Protein AF-Q7X1B1-F1 (afdb_monomer_lite)

pLDDT: mean 70.85, std 17.41, range [28.39, 89.25]

Organism: NCBI:txid180

InterPro domains:
  IPR036485 Glutamate synthase, alpha subunit, C-terminal domain superfamily [G3DSA:2.160.20.60] (28-138)
  IPR036485 Glutamate synthase, alpha subunit, C-terminal domain superfamily [SSF69336] (30-133)

Radius of gyration: 16.0 Å; chains: 1; bounding box: 46×45×40 Å

Sequence (138 aa):
MNGPMSGHLGIHFEHEGVRLWIHDQMPAPVVLGDPGPWICAGMTGGTVYLFKQPQWGFDEEAIRRRIARGSKVVILPITKEDETLVRGLLEDYHGEISASGQEEEAMWISSIISSDLRKNFIRIIPQSQQVEQTVSTE

Foldseek 3Di:
DDDDPPPPAAPPPPDPFWGWHDDPPDQEIETEGDPDAAPCVPPPWTKYKYFADVVVVRDPVSVVNRHHPPAQKDKAFADPVRLVVVLVVLVVVLVVCVVVVVVVVSVVSVVCSVDDSRVGMIMMTHNVVVVVVVVPPD

Secondary structure (DSSP, 8-state):
--------------STT--EE--TT-SS-EE-S---SSBTTT--S--EEEE-BGGGTBSHHHHHHHB-TT--EEEEE--HHHHHHHHHHHHHHHHHHHHTT-HHHHHHHHHHHHS-HHHHEEEEEEHHHHHHHHH---

Structure (mmCIF, N/CA/C/O backbone):
data_AF-Q7X1B1-F1
#
_entry.id   AF-Q7X1B1-F1
#
loop_
_atom_site.group_PDB
_atom_site.id
_atom_site.type_symbol
_atom_site.label_atom_id
_atom_site.label_alt_id
_atom_site.label_comp_id
_atom_site.label_asym_id
_atom_site.label_entity_id
_atom_site.label_seq_id
_atom_site.pdbx_PDB_ins_code
_atom_site.Cartn_x
_atom_site.Cartn_y
_atom_site.Cartn_z
_atom_site.occupancy
_atom_site.B_iso_or_equiv
_atom_site.auth_seq_id
_atom_site.auth_comp_id
_atom_site.auth_asym_id
_atom_site.auth_atom_id
_atom_site.pdbx_PDB_model_num
ATOM 1 N N . MET A 1 1 ? -4.193 32.342 19.943 1.00 37.12 1 MET A N 1
ATOM 2 C CA . MET A 1 1 ? -4.495 32.561 18.514 1.00 37.12 1 MET A CA 1
ATOM 3 C C . MET A 1 1 ? -3.490 31.751 17.713 1.00 37.12 1 MET A C 1
ATOM 5 O O . MET A 1 1 ? -2.381 32.218 17.522 1.00 37.12 1 MET A O 1
ATOM 9 N N . ASN A 1 2 ? -3.836 30.519 17.344 1.00 33.41 2 ASN A N 1
ATOM 10 C CA . ASN A 1 2 ? -3.086 29.733 16.363 1.00 33.41 2 ASN A CA 1
ATOM 11 C C . ASN A 1 2 ? -4.034 29.522 15.183 1.00 33.41 2 ASN A C 1
ATOM 13 O O . ASN A 1 2 ? -5.201 29.197 15.401 1.00 33.41 2 ASN A O 1
ATOM 17 N N . GLY A 1 3 ? -3.562 29.878 13.988 1.00 28.39 3 GLY A N 1
ATOM 18 C CA . GLY A 1 3 ? -4.355 29.984 12.764 1.00 28.39 3 GLY A CA 1
ATOM 19 C C . GLY A 1 3 ? -4.952 28.653 12.299 1.00 28.39 3 GLY A C 1
ATOM 20 O O . GLY A 1 3 ? -4.662 27.608 12.880 1.00 28.39 3 GLY A O 1
ATOM 21 N N . PRO A 1 4 ? -5.801 28.679 11.258 1.00 36.16 4 PRO A N 1
ATOM 22 C CA . PRO A 1 4 ? -6.410 27.467 10.734 1.00 36.16 4 PRO A CA 1
ATOM 23 C C . PRO A 1 4 ? -5.304 26.545 10.206 1.00 36.16 4 PRO A C 1
ATOM 25 O O . PRO A 1 4 ? -4.583 26.918 9.281 1.00 36.16 4 PRO A O 1
ATOM 28 N N . MET A 1 5 ? -5.157 25.349 10.785 1.00 33.28 5 MET A N 1
ATOM 29 C CA . MET A 1 5 ? -4.409 24.269 10.139 1.00 33.28 5 MET A CA 1
ATOM 30 C C . MET A 1 5 ? -5.239 23.785 8.952 1.00 33.28 5 MET A C 1
ATOM 32 O O . MET A 1 5 ? -5.965 22.799 9.023 1.00 33.28 5 MET A O 1
ATOM 36 N N . SER A 1 6 ? -5.168 24.540 7.860 1.00 39.12 6 SER A N 1
ATOM 37 C CA . SER A 1 6 ? -5.559 24.080 6.536 1.00 39.12 6 SER A CA 1
ATOM 38 C C . SER A 1 6 ? -4.509 23.078 6.059 1.00 39.12 6 SER A C 1
ATOM 40 O O . SER A 1 6 ? -3.623 23.418 5.286 1.00 39.12 6 SER A O 1
ATOM 42 N N . GLY A 1 7 ? -4.600 21.847 6.552 1.00 30.67 7 GLY A N 1
ATOM 43 C CA . GLY A 1 7 ? -4.050 20.665 5.902 1.00 30.67 7 GLY A CA 1
ATOM 44 C C . GLY A 1 7 ? -5.210 19.927 5.254 1.00 30.67 7 GLY A C 1
ATOM 45 O O . GLY A 1 7 ? -5.719 18.965 5.808 1.00 30.67 7 GLY A O 1
ATOM 46 N N . HIS A 1 8 ? -5.714 20.438 4.131 1.00 41.03 8 HIS A N 1
ATOM 47 C CA . HIS A 1 8 ? -6.719 19.730 3.339 1.00 41.03 8 HIS A CA 1
ATOM 48 C C . HIS A 1 8 ? -5.986 18.607 2.596 1.00 41.03 8 HIS A C 1
ATOM 50 O O . HIS A 1 8 ? -5.581 18.781 1.449 1.00 41.03 8 HIS A O 1
ATOM 56 N N . LEU A 1 9 ? -5.691 17.510 3.293 1.00 37.25 9 LEU A N 1
ATOM 57 C CA . LEU A 1 9 ? -4.814 16.468 2.783 1.00 37.25 9 LEU A CA 1
ATOM 58 C C . LEU A 1 9 ? -5.440 15.091 2.970 1.00 37.25 9 LEU A C 1
ATOM 60 O O . LEU A 1 9 ? -5.192 14.371 3.921 1.00 37.25 9 LEU A O 1
ATOM 64 N N . GLY A 1 10 ? -6.301 14.762 2.023 1.00 35.03 10 GLY A N 1
ATOM 65 C CA . GLY A 1 10 ? -6.942 13.467 1.917 1.00 35.03 10 GLY A CA 1
ATOM 66 C C . GLY A 1 10 ? -7.861 13.527 0.718 1.00 35.03 10 GLY A C 1
ATOM 67 O O . GLY A 1 10 ? -9.012 13.938 0.833 1.00 35.03 10 GLY A O 1
ATOM 68 N N . ILE A 1 11 ? -7.342 13.194 -0.463 1.00 37.41 11 ILE A N 1
ATOM 69 C CA . ILE A 1 11 ? -8.183 12.996 -1.646 1.00 37.41 11 ILE A CA 1
ATOM 70 C C . ILE A 1 11 ? -9.012 11.729 -1.408 1.00 37.41 11 ILE A C 1
ATOM 72 O O . ILE A 1 11 ? -8.615 10.628 -1.775 1.00 37.41 11 ILE A O 1
ATOM 76 N N . HIS A 1 12 ? -10.165 11.886 -0.757 1.00 39.84 12 HIS A N 1
ATOM 77 C CA . HIS A 1 12 ? -11.213 10.873 -0.711 1.00 39.84 12 HIS A CA 1
ATOM 78 C C . HIS A 1 12 ? -11.836 10.777 -2.108 1.00 39.84 12 HIS A C 1
ATOM 80 O O . HIS A 1 12 ? -12.684 11.586 -2.481 1.00 39.84 12 HIS A O 1
ATOM 86 N N . PHE A 1 13 ? -11.411 9.795 -2.902 1.00 33.28 13 PHE A N 1
ATOM 87 C CA . PHE A 1 13 ? -12.178 9.368 -4.069 1.00 33.28 13 PHE A CA 1
ATOM 88 C C . PHE A 1 13 ? -13.224 8.344 -3.619 1.00 33.28 13 PHE A C 1
ATOM 90 O O . PHE A 1 13 ? -13.037 7.141 -3.740 1.00 33.28 13 PHE A O 1
ATOM 97 N N . GLU A 1 14 ? -14.356 8.819 -3.101 1.00 35.25 14 GLU A N 1
ATOM 98 C CA . GLU A 1 14 ? -15.547 7.980 -2.944 1.00 35.25 14 GLU A CA 1
ATOM 99 C C . GLU A 1 14 ? -16.224 7.789 -4.305 1.00 35.25 14 GLU A C 1
ATOM 101 O O . GLU A 1 14 ? -17.215 8.431 -4.645 1.00 35.25 14 GLU A O 1
ATOM 106 N N . HIS A 1 15 ? -15.676 6.897 -5.121 1.00 30.78 15 HIS A N 1
ATOM 107 C CA . HIS A 1 15 ? -16.473 6.230 -6.139 1.00 30.78 15 HIS A CA 1
ATOM 108 C C . HIS A 1 15 ? -15.997 4.779 -6.229 1.00 30.78 15 HIS A C 1
ATOM 110 O O . HIS A 1 15 ? -14.836 4.518 -6.522 1.00 30.78 15 HIS A O 1
ATOM 116 N N . GLU A 1 16 ? -16.891 3.837 -5.917 1.00 35.84 16 GLU A N 1
ATOM 117 C CA . GLU A 1 16 ? -16.694 2.386 -6.110 1.00 35.84 16 GLU A CA 1
ATOM 118 C C . GLU A 1 16 ? -15.662 1.687 -5.191 1.00 35.84 16 GLU A C 1
ATOM 120 O O . GLU A 1 16 ? -15.198 0.593 -5.501 1.00 35.84 16 GLU A O 1
ATOM 125 N N . GLY A 1 17 ? -15.352 2.257 -4.016 1.00 41.88 17 GLY A N 1
ATOM 126 C CA . GLY A 1 17 ? -14.559 1.578 -2.973 1.00 41.88 17 GLY A CA 1
ATOM 127 C C . GLY A 1 17 ? -13.038 1.752 -3.076 1.00 41.88 17 GLY A C 1
ATOM 128 O O . GLY A 1 17 ? -12.291 0.986 -2.468 1.00 41.88 17 GLY A O 1
ATOM 129 N N . VAL A 1 18 ? -12.567 2.753 -3.826 1.00 43.25 18 VAL A N 1
ATOM 130 C CA . VAL A 1 18 ? -11.142 3.084 -3.993 1.00 43.25 18 VAL A CA 1
ATOM 131 C C . VAL A 1 18 ? -10.676 4.063 -2.910 1.00 43.25 18 VAL A C 1
ATOM 133 O O . VAL A 1 18 ? -10.977 5.250 -2.974 1.00 43.25 18 VAL A O 1
ATOM 136 N N . ARG A 1 19 ? -9.896 3.614 -1.918 1.00 57.50 19 ARG A N 1
ATOM 137 C CA . ARG A 1 19 ? -9.312 4.513 -0.898 1.00 57.50 19 ARG A CA 1
ATOM 138 C C . ARG A 1 19 ? -7.828 4.738 -1.175 1.00 57.50 19 ARG A C 1
ATOM 140 O O . ARG A 1 19 ? -7.014 3.837 -0.974 1.00 57.50 19 ARG A O 1
ATOM 147 N N . LEU A 1 20 ? -7.500 5.930 -1.674 1.00 53.94 20 LEU A N 1
ATOM 148 C CA . LEU A 1 20 ? -6.144 6.389 -1.985 1.00 53.94 20 LEU A CA 1
ATOM 149 C C . LEU A 1 20 ? -5.700 7.414 -0.943 1.00 53.94 20 LEU A C 1
ATOM 151 O O . LEU A 1 20 ? -6.321 8.464 -0.810 1.00 53.94 20 LEU A O 1
ATOM 155 N N . TRP A 1 21 ? -4.614 7.119 -0.234 1.00 58.66 21 TRP A N 1
ATOM 156 C CA . TRP A 1 21 ? -4.043 8.011 0.772 1.00 58.66 21 TRP A CA 1
ATOM 157 C C . TRP A 1 21 ? -2.697 8.568 0.309 1.00 58.66 21 TRP A C 1
ATOM 159 O O . TRP A 1 21 ? -1.791 7.810 -0.047 1.00 58.66 21 TRP A O 1
ATOM 169 N N . ILE A 1 22 ? -2.594 9.902 0.274 1.00 56.34 22 ILE A N 1
ATOM 170 C CA . ILE A 1 22 ? -1.397 10.651 -0.130 1.00 56.34 22 ILE A CA 1
ATOM 171 C C . ILE A 1 22 ? -1.148 11.745 0.906 1.00 56.34 22 ILE A C 1
ATOM 173 O O . ILE A 1 22 ? -1.953 12.666 1.027 1.00 56.34 22 ILE A O 1
ATOM 177 N N . HIS A 1 23 ? -0.030 11.646 1.623 1.00 53.56 23 HIS A N 1
ATOM 178 C CA . HIS A 1 23 ? 0.400 12.641 2.601 1.00 53.56 23 HIS A CA 1
ATOM 179 C C . HIS A 1 23 ? 1.636 13.405 2.086 1.00 53.56 23 HIS A C 1
ATOM 181 O O . HIS A 1 23 ? 2.456 12.856 1.360 1.00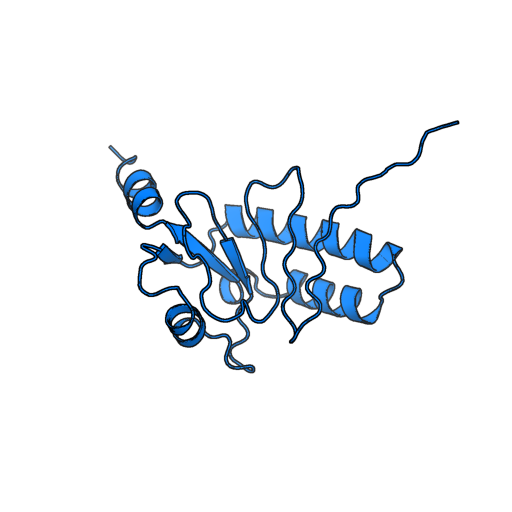 53.56 23 HIS A O 1
ATOM 187 N N . ASP A 1 24 ? 1.786 14.676 2.451 1.00 52.62 24 ASP A N 1
ATOM 188 C CA . ASP A 1 24 ? 2.770 15.623 1.896 1.00 52.62 24 ASP A CA 1
ATOM 189 C C . ASP A 1 24 ? 4.198 15.240 2.310 1.00 52.62 24 ASP A C 1
ATOM 191 O O . ASP A 1 24 ? 5.160 15.410 1.568 1.00 52.62 24 ASP A O 1
ATOM 195 N N . GLN A 1 25 ? 4.307 14.599 3.473 1.00 50.38 25 GLN A N 1
ATOM 196 C CA . GLN A 1 25 ? 5.541 14.001 3.979 1.00 50.38 25 GLN A CA 1
ATOM 197 C C . GLN A 1 25 ? 5.779 12.570 3.450 1.00 50.38 25 GLN A C 1
ATOM 199 O O . GLN A 1 25 ? 6.732 11.920 3.877 1.00 50.38 25 GLN A O 1
ATOM 204 N N . MET A 1 26 ? 4.923 12.046 2.557 1.00 55.75 26 MET A N 1
ATOM 205 C CA . MET A 1 26 ? 5.055 10.695 2.001 1.00 55.75 26 MET A CA 1
ATOM 206 C C . MET A 1 26 ? 5.608 10.707 0.570 1.00 55.75 26 MET A C 1
ATOM 208 O O . MET A 1 26 ? 5.054 11.360 -0.313 1.00 55.75 26 MET A O 1
ATOM 212 N N . PRO A 1 27 ? 6.633 9.887 0.282 1.00 55.66 27 PRO A N 1
ATOM 213 C CA . PRO A 1 27 ? 7.150 9.723 -1.074 1.00 55.66 27 PRO A CA 1
ATOM 214 C C . PRO A 1 27 ? 6.284 8.800 -1.959 1.00 55.66 27 PRO A C 1
ATOM 216 O O . PRO A 1 27 ? 6.583 8.654 -3.144 1.00 55.66 27 PRO A O 1
ATOM 219 N N . ALA A 1 28 ? 5.264 8.126 -1.402 1.00 65.81 28 ALA A N 1
ATOM 220 C CA . ALA A 1 28 ? 4.568 7.003 -2.040 1.00 65.81 28 ALA A CA 1
ATOM 221 C C . ALA A 1 28 ? 3.081 6.893 -1.627 1.00 65.81 28 ALA A C 1
ATOM 223 O O . ALA A 1 28 ? 2.803 6.881 -0.427 1.00 65.81 28 ALA A O 1
ATOM 224 N N . PRO A 1 29 ? 2.129 6.756 -2.573 1.00 71.56 29 PRO A N 1
ATOM 225 C CA . PRO A 1 29 ? 0.714 6.547 -2.258 1.00 71.56 29 PRO A CA 1
ATOM 226 C C . PRO A 1 29 ? 0.414 5.114 -1.777 1.00 71.56 29 PRO A C 1
ATOM 228 O O . PRO A 1 29 ? 0.985 4.141 -2.287 1.00 71.56 29 PRO A O 1
ATOM 231 N N . VAL A 1 30 ? -0.539 4.985 -0.845 1.00 75.44 30 VAL A N 1
ATOM 232 C CA . VAL A 1 30 ? -1.098 3.698 -0.388 1.00 75.44 30 VAL A CA 1
ATOM 233 C C . VAL A 1 30 ? -2.540 3.555 -0.876 1.00 75.44 30 VAL A C 1
ATOM 235 O O . VAL A 1 30 ? -3.360 4.456 -0.700 1.00 75.44 30 VAL A O 1
ATOM 238 N N . VAL A 1 31 ? -2.848 2.409 -1.483 1.00 78.88 31 VAL A N 1
ATOM 239 C CA . VAL A 1 31 ? -4.169 2.056 -2.011 1.00 78.88 31 VAL A CA 1
ATOM 240 C C . VAL A 1 31 ? -4.763 0.931 -1.170 1.00 78.88 31 VAL A C 1
ATOM 242 O O . VAL A 1 31 ? -4.206 -0.168 -1.123 1.00 78.88 31 VAL A O 1
ATOM 245 N N . LEU A 1 32 ? -5.893 1.192 -0.515 1.00 72.88 32 LEU A N 1
ATOM 246 C CA . LEU A 1 32 ? -6.563 0.239 0.381 1.00 72.88 32 LEU A CA 1
ATOM 247 C C . LEU A 1 32 ? -7.821 -0.405 -0.228 1.00 72.88 32 LEU A C 1
ATOM 249 O O . LEU A 1 32 ? -8.510 -1.156 0.455 1.00 72.88 32 LEU A O 1
ATOM 253 N N . GLY A 1 33 ? -8.116 -0.141 -1.503 1.00 68.25 33 GLY A N 1
ATOM 254 C CA . GLY A 1 33 ? -9.300 -0.657 -2.200 1.00 68.25 33 GLY A CA 1
ATOM 255 C C . GLY A 1 33 ? -9.061 -0.940 -3.685 1.00 68.25 33 GLY A C 1
ATOM 256 O O . GLY A 1 33 ? -7.909 -1.069 -4.110 1.00 68.25 33 GLY A O 1
ATOM 257 N N . ASP A 1 34 ? -10.138 -1.036 -4.481 1.00 61.38 34 ASP A N 1
ATOM 258 C CA . ASP A 1 34 ? -10.014 -1.217 -5.939 1.00 61.38 34 ASP A CA 1
ATOM 259 C C . ASP A 1 34 ? -9.191 -0.054 -6.500 1.00 61.38 34 ASP A C 1
ATOM 261 O O . ASP A 1 34 ? -9.448 1.083 -6.151 1.00 61.38 34 ASP A O 1
ATOM 265 N N . PRO A 1 35 ? -8.169 -0.275 -7.324 1.00 60.94 35 PRO A N 1
ATOM 266 C CA . PRO A 1 35 ? -7.364 0.834 -7.820 1.00 60.94 35 PRO A CA 1
ATOM 267 C C . PRO A 1 35 ? -7.998 1.516 -9.053 1.00 60.94 35 PRO A C 1
ATOM 269 O O . PRO A 1 35 ? -7.454 2.491 -9.564 1.00 60.94 35 PRO A O 1
ATOM 272 N N . GLY A 1 36 ? -9.147 1.041 -9.538 1.00 61.28 36 GLY A N 1
ATOM 273 C CA . GLY A 1 36 ? -9.776 1.487 -10.773 1.00 61.28 36 GLY A CA 1
ATOM 274 C C . GLY A 1 36 ? -9.123 0.898 -12.033 1.00 61.28 36 GLY A C 1
ATOM 275 O O . GLY A 1 36 ? -8.085 0.224 -11.980 1.00 61.28 36 GLY A O 1
ATOM 276 N N . PRO A 1 37 ? -9.729 1.111 -13.214 1.00 59.84 37 PRO A N 1
ATOM 277 C CA . PRO A 1 37 ? -9.115 0.764 -14.490 1.00 59.84 37 PRO A CA 1
ATOM 278 C C . PRO A 1 37 ? -7.985 1.748 -14.851 1.00 59.84 37 PRO A C 1
ATOM 280 O O . PRO A 1 37 ? -8.089 2.944 -14.598 1.00 59.84 37 PRO A O 1
ATOM 283 N N . TRP A 1 38 ? -6.938 1.255 -15.526 1.00 62.16 38 TRP A N 1
ATOM 284 C CA . TRP A 1 38 ? -5.803 2.044 -16.047 1.00 62.16 38 TRP A CA 1
ATOM 285 C C . TRP A 1 38 ? -4.867 2.632 -14.985 1.00 62.16 38 TRP A C 1
ATOM 287 O O . TRP A 1 38 ? -4.379 3.757 -15.109 1.00 62.16 38 TRP A O 1
ATOM 297 N N . ILE A 1 39 ? -4.555 1.841 -13.963 1.00 64.25 39 ILE A N 1
ATOM 298 C CA . ILE A 1 39 ? -3.663 2.272 -12.885 1.00 64.25 39 ILE A CA 1
ATOM 299 C C . ILE A 1 39 ? -2.223 2.428 -13.367 1.00 64.25 39 ILE A C 1
ATOM 301 O O . ILE A 1 39 ? -1.777 1.756 -14.305 1.00 64.25 39 ILE A O 1
ATOM 305 N N . CYS A 1 40 ? -1.491 3.321 -12.698 1.00 59.91 40 CYS A N 1
ATOM 306 C CA . CYS A 1 40 ? -0.083 3.609 -12.973 1.00 59.91 40 CYS A CA 1
ATOM 307 C C . CYS A 1 40 ? 0.188 4.097 -14.411 1.00 59.91 40 CYS A C 1
ATOM 309 O O . CYS A 1 40 ? 1.305 3.945 -14.914 1.00 59.91 40 CYS A O 1
ATOM 311 N N . ALA A 1 41 ? -0.806 4.671 -15.098 1.00 59.50 41 ALA A N 1
ATOM 312 C CA . ALA A 1 41 ? -0.608 5.322 -16.390 1.00 59.50 41 ALA A CA 1
ATOM 313 C C . ALA A 1 41 ? 0.348 6.519 -16.235 1.00 59.50 41 ALA A C 1
ATOM 315 O O . ALA A 1 41 ? 0.093 7.424 -15.448 1.00 59.50 41 ALA A O 1
ATOM 316 N N . GLY A 1 42 ? 1.470 6.513 -16.962 1.00 58.97 42 GLY A N 1
ATOM 317 C CA . GLY A 1 42 ? 2.467 7.591 -16.887 1.00 58.97 42 GLY A CA 1
ATOM 318 C C . GLY A 1 42 ? 3.381 7.556 -15.655 1.00 58.97 42 GLY A C 1
ATOM 319 O O . GLY A 1 42 ? 4.103 8.518 -15.419 1.00 58.97 42 GLY A O 1
ATOM 320 N N . MET A 1 43 ? 3.391 6.463 -14.883 1.00 67.56 43 MET A N 1
ATOM 321 C CA . MET A 1 43 ? 4.314 6.301 -13.756 1.00 67.56 43 MET A CA 1
ATOM 322 C C . MET A 1 43 ? 5.769 6.218 -14.250 1.00 67.56 43 MET A C 1
ATOM 324 O O . MET A 1 43 ? 6.152 5.251 -14.909 1.00 67.56 43 MET A O 1
ATOM 328 N N . THR A 1 44 ? 6.585 7.222 -13.923 1.00 62.25 44 THR A N 1
ATOM 329 C CA . THR A 1 44 ? 8.017 7.288 -14.278 1.00 62.25 44 THR A CA 1
ATOM 330 C C . THR A 1 44 ? 8.956 7.153 -13.077 1.00 62.25 44 THR A C 1
ATOM 332 O O . THR A 1 44 ? 10.154 6.978 -13.276 1.00 62.25 44 THR A O 1
ATOM 335 N N . GLY A 1 45 ? 8.433 7.200 -11.848 1.00 68.56 45 GLY A N 1
ATOM 336 C CA . GLY A 1 45 ? 9.198 7.087 -10.603 1.00 68.56 45 GLY A CA 1
ATOM 337 C C . GLY A 1 45 ? 8.296 6.812 -9.398 1.00 68.56 45 GLY A C 1
ATOM 338 O O . GLY A 1 45 ? 7.084 7.024 -9.473 1.00 68.56 45 GLY A O 1
ATOM 339 N N . GLY A 1 46 ? 8.893 6.344 -8.300 1.00 78.25 46 GLY A N 1
ATOM 340 C CA . GLY A 1 46 ? 8.219 6.139 -7.017 1.00 78.25 46 GLY A CA 1
ATOM 341 C C . GLY A 1 46 ? 7.732 4.709 -6.785 1.00 78.25 46 GLY A C 1
ATOM 342 O O . GLY A 1 46 ? 7.990 3.794 -7.570 1.00 78.25 46 GLY A O 1
ATOM 343 N N . THR A 1 47 ? 7.019 4.524 -5.678 1.00 82.44 47 THR A N 1
ATOM 344 C CA . THR A 1 47 ? 6.462 3.235 -5.258 1.00 82.44 47 THR A CA 1
ATOM 345 C C . THR A 1 47 ? 4.994 3.423 -4.917 1.00 82.44 47 THR A C 1
ATOM 347 O O . THR A 1 47 ? 4.647 4.386 -4.249 1.00 82.44 47 THR A O 1
ATOM 350 N N . VAL A 1 48 ? 4.133 2.513 -5.363 1.00 83.75 48 VAL A N 1
ATOM 351 C CA . VAL A 1 48 ? 2.723 2.466 -4.953 1.00 83.75 48 VAL A CA 1
ATOM 352 C C . VAL A 1 48 ? 2.513 1.214 -4.123 1.00 83.75 48 VAL A C 1
ATOM 354 O O . VAL A 1 48 ? 2.829 0.123 -4.596 1.00 83.75 48 VAL A O 1
ATOM 357 N N . TYR A 1 49 ? 1.967 1.345 -2.919 1.00 86.38 49 TYR A N 1
ATOM 358 C CA . TYR A 1 49 ? 1.589 0.191 -2.103 1.00 86.38 49 TYR A CA 1
ATOM 359 C C . TYR A 1 49 ? 0.114 -0.107 -2.288 1.00 86.38 49 TYR A C 1
ATOM 361 O O . TYR A 1 49 ? -0.706 0.801 -2.222 1.00 86.38 49 TYR A O 1
ATOM 369 N N . LEU A 1 50 ? -0.234 -1.369 -2.507 1.00 85.69 50 LEU A N 1
ATOM 370 C CA . LEU A 1 50 ? -1.613 -1.769 -2.744 1.00 85.69 50 LEU A CA 1
ATOM 371 C C . LEU A 1 50 ? -1.994 -2.960 -1.872 1.00 85.69 50 LEU A C 1
ATOM 373 O O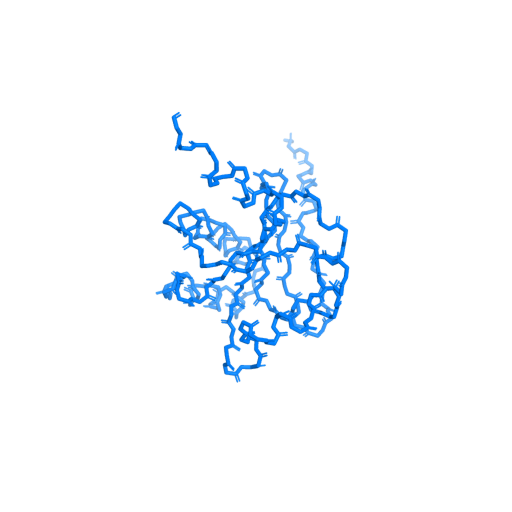 . LEU A 1 50 ? -1.272 -3.958 -1.820 1.00 85.69 50 LEU A O 1
ATOM 377 N N . PHE A 1 51 ? -3.137 -2.841 -1.200 1.00 86.25 51 PHE A N 1
ATOM 378 C CA . PHE A 1 51 ? -3.731 -3.889 -0.383 1.00 86.25 51 PHE A CA 1
ATOM 379 C C . PHE A 1 51 ? -4.483 -4.895 -1.262 1.00 86.25 51 PHE A C 1
ATOM 381 O O . PHE A 1 51 ? -5.470 -4.573 -1.919 1.00 86.25 51 PHE A O 1
ATOM 388 N N . LYS A 1 52 ? -4.005 -6.137 -1.286 1.00 84.12 52 LYS A N 1
ATOM 389 C CA . LYS A 1 52 ? -4.647 -7.264 -1.955 1.00 84.12 52 LYS A CA 1
ATOM 390 C C . LYS A 1 52 ? -5.833 -7.742 -1.139 1.00 84.12 52 LYS A C 1
ATOM 392 O O . LYS A 1 52 ? -5.725 -8.009 0.057 1.00 84.12 52 LYS A O 1
ATOM 397 N N . GLN A 1 53 ? -6.935 -7.976 -1.833 1.00 76.00 53 GLN A N 1
ATOM 398 C CA . GLN A 1 53 ? -8.101 -8.633 -1.266 1.00 76.00 53 GLN A CA 1
ATOM 399 C C . GLN A 1 53 ? -8.572 -9.716 -2.244 1.00 76.00 53 GLN A C 1
ATOM 401 O O . GLN A 1 53 ? -9.495 -9.491 -3.033 1.00 76.00 53 GLN A O 1
ATOM 406 N N . PRO A 1 54 ? -7.939 -10.904 -2.229 1.00 71.69 54 PRO A N 1
ATOM 407 C CA . PRO A 1 54 ? -8.243 -11.966 -3.187 1.00 71.69 54 PRO A CA 1
ATOM 408 C C . PRO A 1 54 ? -9.711 -12.403 -3.114 1.00 71.69 54 PRO A C 1
ATOM 410 O O . PRO A 1 54 ? -10.320 -12.684 -4.143 1.00 71.69 54 PRO A O 1
ATOM 413 N N . GLN A 1 55 ? -10.315 -12.356 -1.921 1.00 70.56 55 GLN A N 1
ATOM 414 C CA . GLN A 1 55 ? -11.740 -1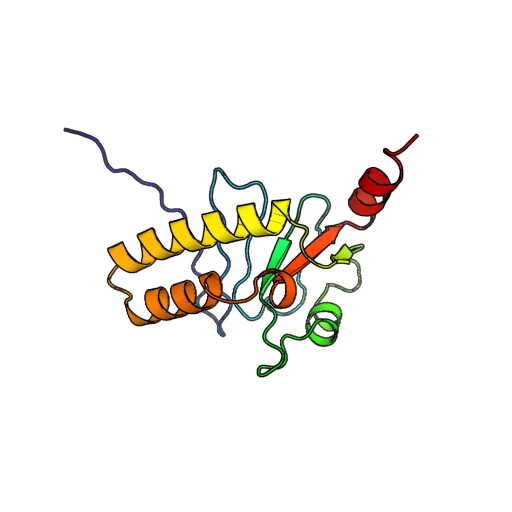2.637 -1.705 1.00 70.56 55 GLN A CA 1
ATOM 415 C C . GLN A 1 55 ? -12.699 -11.700 -2.462 1.00 70.56 55 GLN A C 1
ATOM 417 O O . GLN A 1 55 ? -13.841 -12.074 -2.703 1.00 70.56 55 GLN A O 1
ATOM 422 N N . TRP A 1 56 ? -12.232 -10.516 -2.865 1.00 66.94 56 TRP A N 1
ATOM 423 C CA . TRP A 1 56 ? -12.998 -9.521 -3.621 1.00 66.94 56 TRP A CA 1
ATOM 424 C C . TRP A 1 56 ? -12.518 -9.389 -5.076 1.00 66.94 56 TRP A C 1
ATOM 426 O O . TRP A 1 56 ? -12.940 -8.491 -5.797 1.00 66.94 56 TRP A O 1
ATOM 436 N N . GLY A 1 57 ? -11.631 -10.279 -5.539 1.00 68.50 57 GLY A N 1
ATOM 437 C CA . GLY A 1 57 ? -11.075 -10.213 -6.893 1.00 68.50 57 GLY A CA 1
ATOM 438 C C . GLY A 1 57 ? -9.983 -9.152 -7.075 1.00 68.50 57 GLY A C 1
ATOM 439 O O . GLY A 1 57 ? -9.654 -8.811 -8.213 1.00 68.50 57 GLY A O 1
ATOM 440 N N . PHE A 1 58 ? -9.389 -8.658 -5.982 1.00 71.94 58 PHE A N 1
ATOM 441 C CA . PHE A 1 58 ? -8.187 -7.811 -5.981 1.00 71.94 58 PHE A CA 1
ATOM 442 C C . PHE A 1 58 ? -6.940 -8.654 -5.708 1.00 71.94 58 PHE A C 1
ATOM 444 O O . PHE A 1 58 ? -6.180 -8.405 -4.772 1.00 71.94 58 PHE A O 1
ATOM 451 N N . ASP A 1 59 ? -6.770 -9.701 -6.514 1.00 78.31 59 ASP A N 1
ATOM 452 C CA . ASP A 1 59 ? -5.550 -10.503 -6.540 1.00 78.31 59 ASP A CA 1
ATOM 453 C C . ASP A 1 59 ? -4.538 -9.920 -7.543 1.00 78.31 59 ASP A C 1
ATOM 455 O O . ASP A 1 59 ? -4.890 -9.108 -8.405 1.00 78.31 59 ASP A O 1
ATOM 459 N N . GLU A 1 60 ? -3.278 -10.337 -7.447 1.00 76.75 60 GLU A N 1
ATOM 460 C CA . GLU A 1 60 ? -2.172 -9.846 -8.269 1.00 76.75 60 GLU A CA 1
ATOM 461 C C . GLU A 1 60 ? -2.485 -9.924 -9.768 1.00 76.75 60 GLU A C 1
ATOM 463 O O . GLU A 1 60 ? -2.243 -8.967 -10.505 1.00 76.75 60 GLU A O 1
ATOM 468 N N . GLU A 1 61 ? -3.110 -11.009 -10.230 1.00 78.69 61 GLU A N 1
ATOM 469 C CA . GLU A 1 61 ? -3.498 -11.151 -11.637 1.00 78.69 61 GLU A CA 1
ATOM 470 C C . GLU A 1 61 ? -4.561 -10.138 -12.079 1.00 78.69 61 GLU A C 1
ATOM 472 O O . GLU A 1 61 ? -4.587 -9.703 -13.235 1.00 78.69 61 GLU A O 1
ATOM 477 N N . ALA A 1 62 ? -5.469 -9.777 -11.176 1.00 79.19 62 ALA A N 1
ATOM 478 C CA . ALA A 1 62 ? -6.539 -8.831 -11.447 1.00 79.19 62 ALA A CA 1
ATOM 479 C C . ALA A 1 62 ? -6.022 -7.387 -11.414 1.00 79.19 62 ALA A C 1
ATOM 481 O O . ALA A 1 62 ? -6.461 -6.558 -12.212 1.00 79.19 62 ALA A O 1
ATOM 482 N N . ILE A 1 63 ? -5.057 -7.099 -10.540 1.00 79.81 63 ILE A N 1
ATOM 483 C CA . ILE A 1 63 ? -4.320 -5.831 -10.504 1.00 79.81 63 ILE A CA 1
ATOM 484 C C . ILE A 1 63 ? -3.485 -5.694 -11.779 1.00 79.81 63 ILE A C 1
ATOM 486 O O . ILE A 1 63 ? -3.569 -4.681 -12.470 1.00 79.81 63 ILE A O 1
ATOM 490 N N . ARG A 1 64 ? -2.772 -6.753 -12.180 1.00 80.19 64 ARG A N 1
ATOM 491 C CA . ARG A 1 64 ? -1.967 -6.782 -13.407 1.00 80.19 64 ARG A CA 1
ATOM 492 C C . ARG A 1 64 ? -2.790 -6.510 -14.665 1.00 80.19 64 ARG A C 1
ATOM 494 O O . ARG A 1 64 ? -2.312 -5.831 -15.568 1.00 80.19 64 ARG A O 1
ATOM 501 N N . ARG A 1 65 ? -4.032 -6.998 -14.720 1.00 78.88 65 ARG A N 1
ATOM 502 C CA . ARG A 1 65 ? -4.976 -6.714 -15.815 1.00 78.88 65 ARG A CA 1
ATOM 503 C C . ARG A 1 65 ? -5.454 -5.258 -15.858 1.00 78.88 65 ARG A C 1
ATOM 505 O O . ARG A 1 65 ? -5.849 -4.802 -16.927 1.00 78.88 65 ARG A O 1
ATOM 512 N N . ARG A 1 66 ? -5.423 -4.546 -14.727 1.00 76.88 66 ARG A N 1
ATOM 513 C CA . ARG A 1 66 ? -5.823 -3.133 -14.606 1.00 76.88 66 ARG A CA 1
ATOM 514 C C . ARG A 1 66 ? -4.679 -2.151 -14.869 1.00 76.88 66 ARG A C 1
ATOM 516 O O . ARG A 1 66 ? -4.950 -0.972 -15.087 1.00 76.88 66 ARG A O 1
ATOM 523 N N . ILE A 1 67 ? -3.427 -2.613 -14.875 1.00 78.25 67 ILE A N 1
ATOM 524 C CA . ILE A 1 67 ? -2.264 -1.793 -15.240 1.00 78.25 67 ILE A CA 1
ATOM 525 C C . ILE A 1 67 ? -2.412 -1.322 -16.686 1.00 78.25 67 ILE A C 1
ATOM 527 O O . ILE A 1 67 ? -2.747 -2.101 -17.583 1.00 78.25 67 ILE A O 1
ATOM 531 N N . ALA A 1 68 ? -2.148 -0.038 -16.927 1.00 76.38 68 ALA A N 1
ATOM 532 C CA . ALA A 1 68 ? -2.234 0.496 -18.276 1.00 76.38 68 ALA A CA 1
ATOM 533 C C . ALA A 1 68 ? -1.276 -0.234 -19.234 1.00 76.38 68 ALA A C 1
ATOM 535 O O . ALA A 1 68 ? -0.105 -0.437 -18.924 1.00 76.38 68 ALA A O 1
ATOM 536 N N . ARG A 1 69 ? -1.760 -0.604 -20.432 1.00 70.12 69 ARG A N 1
ATOM 537 C CA . ARG A 1 69 ? -1.011 -1.414 -21.424 1.00 70.12 69 ARG A CA 1
ATOM 538 C C . ARG A 1 69 ? 0.364 -0.844 -21.813 1.00 70.12 69 ARG A C 1
ATOM 540 O O . ARG A 1 69 ? 1.194 -1.590 -22.318 1.00 70.12 69 ARG A O 1
ATOM 547 N N . GLY A 1 70 ? 0.592 0.456 -21.615 1.00 69.69 70 GLY A N 1
ATOM 548 C CA . GLY A 1 70 ? 1.868 1.129 -21.882 1.00 69.69 70 GLY A CA 1
ATOM 549 C C . GLY A 1 70 ? 2.774 1.311 -20.660 1.00 69.69 70 GLY A C 1
ATOM 550 O O . GLY A 1 70 ? 3.903 1.776 -20.812 1.00 69.69 70 GLY A O 1
ATOM 551 N N . SER A 1 71 ? 2.310 0.971 -19.457 1.00 76.06 71 SER A N 1
ATOM 552 C CA . SER A 1 71 ? 3.065 1.186 -18.226 1.00 76.06 71 SER A CA 1
ATOM 553 C C . SE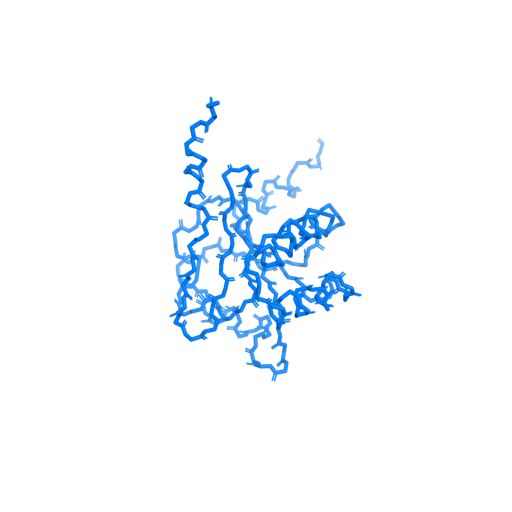R A 1 71 ? 4.103 0.089 -18.027 1.00 76.06 71 SER A C 1
ATOM 555 O O . SER A 1 71 ? 3.777 -1.082 -17.837 1.00 76.06 71 SER A O 1
ATOM 557 N N . LYS A 1 72 ? 5.380 0.482 -18.038 1.00 81.38 72 LYS A N 1
ATOM 558 C CA . LYS A 1 72 ? 6.507 -0.385 -17.681 1.00 81.38 72 LYS A CA 1
ATOM 559 C C . LYS A 1 72 ? 6.654 -0.414 -16.167 1.00 81.38 72 LYS A C 1
ATOM 561 O O . LYS A 1 72 ? 7.524 0.251 -15.614 1.00 81.38 72 LYS A O 1
ATOM 566 N N . VAL A 1 73 ? 5.775 -1.148 -15.503 1.00 84.50 73 VAL A N 1
ATOM 567 C CA . VAL A 1 73 ? 5.791 -1.325 -14.049 1.00 84.50 73 VAL A CA 1
ATOM 568 C C . VAL A 1 73 ? 5.895 -2.800 -13.698 1.00 84.50 73 VAL A C 1
ATOM 570 O O . VAL A 1 73 ? 5.554 -3.673 -14.498 1.00 84.50 73 VAL A O 1
ATOM 573 N N . VAL A 1 74 ? 6.367 -3.073 -12.492 1.00 86.94 74 VAL A N 1
ATOM 574 C CA . VAL A 1 74 ? 6.488 -4.417 -11.936 1.00 86.94 74 VAL A CA 1
ATOM 575 C C . VAL A 1 74 ? 5.778 -4.484 -10.594 1.00 86.94 74 VAL A C 1
ATOM 577 O O . VAL A 1 74 ? 5.806 -3.531 -9.816 1.00 86.94 74 VAL A O 1
ATOM 580 N N . ILE A 1 75 ? 5.119 -5.612 -10.348 1.00 87.38 75 ILE A N 1
ATOM 581 C CA . ILE A 1 75 ? 4.487 -5.914 -9.067 1.00 87.38 75 ILE A CA 1
ATOM 582 C C . ILE A 1 75 ? 5.464 -6.773 -8.274 1.00 87.38 75 ILE A C 1
ATOM 584 O O . ILE A 1 75 ? 5.960 -7.776 -8.783 1.00 87.38 75 ILE A O 1
ATOM 588 N N . LEU A 1 76 ? 5.760 -6.362 -7.047 1.00 88.50 76 LEU A N 1
ATOM 589 C CA . LEU A 1 76 ? 6.676 -7.047 -6.146 1.00 88.50 76 LEU A CA 1
ATOM 590 C C . LEU A 1 76 ? 6.043 -7.156 -4.752 1.00 88.50 76 LEU A C 1
ATOM 592 O O . LEU A 1 76 ? 5.225 -6.313 -4.379 1.00 88.50 76 LEU A O 1
ATOM 596 N N . PRO A 1 77 ? 6.429 -8.151 -3.938 1.00 88.75 77 PRO A N 1
ATOM 597 C CA . PRO A 1 77 ? 6.088 -8.141 -2.522 1.00 88.75 77 PRO A CA 1
ATOM 598 C C . PRO A 1 77 ? 6.739 -6.939 -1.824 1.00 88.75 77 PRO A C 1
ATOM 600 O O . PRO A 1 77 ? 7.814 -6.471 -2.226 1.00 88.75 77 PRO A O 1
ATOM 603 N N . ILE A 1 78 ? 6.096 -6.455 -0.760 1.00 89.12 78 ILE A N 1
ATOM 604 C CA . ILE A 1 78 ? 6.684 -5.421 0.093 1.00 89.12 78 ILE A CA 1
ATOM 605 C C . ILE A 1 78 ? 7.886 -5.977 0.875 1.00 89.12 78 ILE A C 1
ATOM 607 O O . ILE A 1 78 ? 7.920 -7.144 1.280 1.00 89.12 78 ILE A O 1
ATOM 611 N N . THR A 1 79 ? 8.903 -5.144 1.073 1.00 88.31 79 THR A N 1
ATOM 612 C CA . THR A 1 79 ? 10.080 -5.456 1.891 1.00 88.31 79 THR A CA 1
ATOM 613 C C . THR A 1 79 ? 9.791 -5.252 3.386 1.00 88.31 79 THR A C 1
ATOM 615 O O . THR A 1 79 ? 8.672 -4.957 3.797 1.00 88.31 79 THR A O 1
ATOM 618 N N . LYS A 1 80 ? 10.794 -5.469 4.251 1.00 86.94 80 LYS A N 1
ATOM 619 C CA . LYS A 1 80 ? 10.633 -5.281 5.709 1.00 86.94 80 LYS A CA 1
ATOM 620 C C . LYS A 1 80 ? 10.553 -3.792 6.056 1.00 86.94 80 LYS A C 1
ATOM 622 O O . LYS A 1 80 ? 9.842 -3.406 6.980 1.00 86.94 80 LYS A O 1
ATOM 627 N N . GLU A 1 81 ? 11.292 -2.988 5.304 1.00 86.38 81 GLU A N 1
ATOM 628 C CA . GLU A 1 81 ? 11.299 -1.534 5.416 1.00 86.38 81 GLU A CA 1
ATOM 629 C C . GLU A 1 81 ? 9.949 -0.979 4.966 1.00 86.38 81 GLU A C 1
ATOM 631 O O . GLU A 1 81 ? 9.314 -0.248 5.720 1.00 86.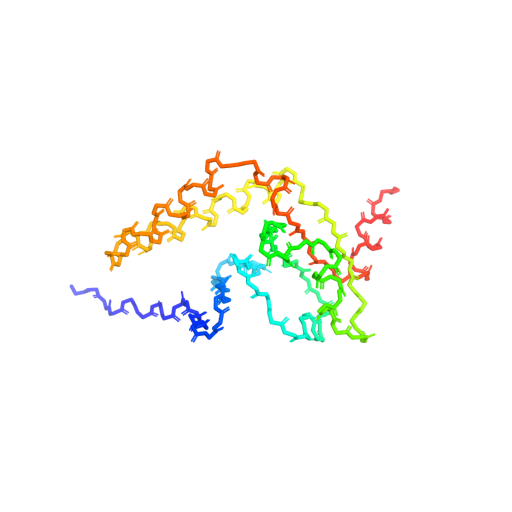38 81 GLU A O 1
ATOM 636 N N . ASP A 1 82 ? 9.451 -1.445 3.816 1.00 86.81 82 ASP A N 1
ATOM 637 C CA . ASP A 1 82 ? 8.120 -1.092 3.314 1.00 86.81 82 ASP A CA 1
ATOM 638 C C . ASP A 1 82 ? 7.013 -1.472 4.306 1.00 86.81 82 ASP A C 1
ATOM 640 O O . ASP A 1 82 ? 6.075 -0.710 4.494 1.00 86.81 82 ASP A O 1
ATOM 644 N N . GLU A 1 83 ? 7.116 -2.629 4.970 1.00 88.88 83 GLU A N 1
ATOM 645 C CA . GLU A 1 83 ? 6.146 -3.041 5.991 1.00 88.88 83 GLU A CA 1
ATOM 646 C C . GLU A 1 83 ? 6.108 -2.065 7.168 1.00 88.88 83 GLU A C 1
ATOM 648 O O . GLU A 1 83 ? 5.031 -1.657 7.596 1.00 88.88 83 GLU A O 1
ATOM 653 N N . THR A 1 84 ? 7.280 -1.683 7.681 1.00 87.44 84 THR A N 1
ATOM 654 C CA . THR A 1 84 ? 7.390 -0.713 8.781 1.00 87.44 84 THR A CA 1
ATOM 655 C C . THR A 1 84 ? 6.815 0.634 8.364 1.00 87.44 84 THR A C 1
ATOM 657 O O . THR A 1 84 ? 6.074 1.250 9.125 1.00 87.4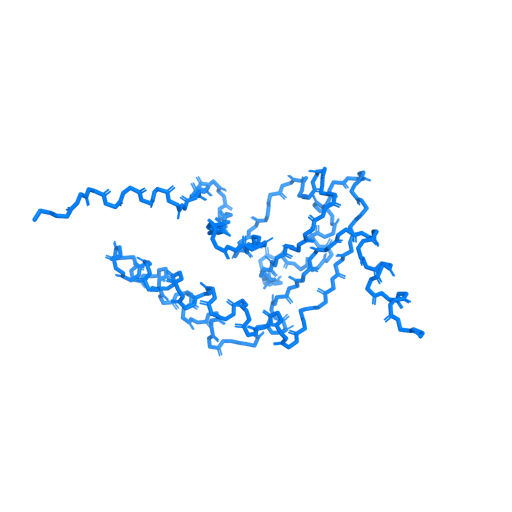4 84 THR A O 1
ATOM 660 N N . LEU A 1 85 ? 7.122 1.055 7.135 1.00 85.25 85 LEU A N 1
ATOM 661 C CA . LEU A 1 85 ? 6.619 2.288 6.556 1.00 85.25 85 LEU A CA 1
ATOM 662 C C . LEU A 1 85 ? 5.094 2.240 6.453 1.00 85.25 85 LEU A C 1
ATOM 664 O O . LEU A 1 85 ? 4.439 3.018 7.133 1.00 85.25 85 LEU A O 1
ATOM 668 N N . VAL A 1 86 ? 4.530 1.285 5.702 1.00 85.94 86 VAL A N 1
ATOM 669 C CA . VAL A 1 86 ? 3.079 1.116 5.497 1.00 85.94 86 VAL A CA 1
ATOM 670 C C . VAL A 1 86 ? 2.334 1.004 6.824 1.00 85.94 86 VAL A C 1
ATOM 672 O O . VAL A 1 86 ? 1.275 1.606 6.967 1.00 85.94 86 VAL A O 1
ATOM 675 N N . ARG A 1 87 ? 2.884 0.283 7.807 1.00 88.75 87 ARG A N 1
ATOM 676 C CA . ARG A 1 87 ? 2.303 0.188 9.151 1.00 88.75 87 ARG A CA 1
ATOM 677 C C . ARG A 1 87 ? 2.165 1.560 9.802 1.00 88.75 87 ARG A C 1
ATOM 679 O O . ARG A 1 87 ? 1.064 1.899 10.216 1.00 88.75 87 ARG A O 1
ATOM 686 N N . GLY A 1 88 ? 3.240 2.348 9.823 1.00 86.44 88 GLY A N 1
ATOM 687 C CA . GLY A 1 88 ? 3.201 3.707 10.361 1.00 86.44 88 GLY A CA 1
ATOM 688 C C . GLY A 1 88 ? 2.187 4.595 9.635 1.00 86.44 88 GLY A C 1
ATOM 689 O O . GLY A 1 88 ? 1.480 5.359 10.281 1.00 86.44 88 GLY A O 1
ATOM 690 N N . LEU A 1 89 ? 2.046 4.443 8.310 1.00 82.12 89 LEU A N 1
ATOM 691 C CA . LEU A 1 89 ? 1.043 5.189 7.533 1.00 82.12 89 LEU A CA 1
ATOM 692 C C . LEU A 1 89 ? -0.388 4.807 7.918 1.00 82.12 89 LEU A C 1
ATOM 694 O O . LEU A 1 89 ? -1.250 5.670 8.037 1.00 82.12 89 LEU A O 1
ATOM 698 N N . LEU A 1 90 ? -0.648 3.512 8.100 1.00 85.44 90 LEU A N 1
ATOM 699 C CA . LEU A 1 90 ? -1.959 3.030 8.520 1.00 85.44 90 LEU A CA 1
ATOM 700 C C . LEU A 1 90 ? -2.294 3.493 9.942 1.00 85.44 90 LEU A C 1
ATOM 702 O O . LEU A 1 90 ? -3.450 3.800 10.209 1.00 85.44 90 LEU A O 1
ATOM 706 N N . GLU A 1 91 ? -1.312 3.541 10.845 1.00 87.25 91 GLU A N 1
ATOM 707 C CA . GLU A 1 91 ? -1.496 4.036 12.216 1.00 87.25 91 GLU A CA 1
ATOM 708 C C . GLU A 1 91 ? -1.822 5.535 12.251 1.00 87.25 91 GLU A C 1
ATOM 710 O O . GLU A 1 91 ? -2.728 5.942 12.981 1.00 87.25 91 GLU A O 1
ATOM 715 N N . ASP A 1 92 ? -1.137 6.337 11.433 1.00 83.25 92 ASP A N 1
ATOM 716 C CA . ASP A 1 92 ? -1.411 7.771 11.275 1.00 83.25 92 ASP A CA 1
ATOM 717 C C . ASP A 1 92 ? -2.821 7.999 10.706 1.00 83.25 92 ASP A C 1
ATOM 719 O O . ASP A 1 92 ? -3.652 8.666 11.329 1.00 83.25 92 ASP A O 1
ATOM 723 N N . TYR A 1 93 ? -3.151 7.295 9.615 1.00 80.12 93 TYR A N 1
ATOM 724 C CA . TYR A 1 93 ? -4.479 7.340 9.006 1.00 80.12 93 TYR A CA 1
ATOM 725 C C . TYR A 1 93 ? -5.580 6.902 9.985 1.00 80.12 93 TYR A C 1
ATOM 727 O O . TYR A 1 93 ? -6.620 7.548 10.104 1.00 80.12 93 TYR A O 1
ATOM 735 N N . HIS A 1 94 ? -5.350 5.827 10.741 1.00 84.38 94 HIS A N 1
ATOM 736 C CA . HIS A 1 94 ? -6.262 5.377 11.791 1.00 84.38 94 HIS A CA 1
ATOM 737 C C . HIS A 1 94 ? -6.515 6.474 12.835 1.00 84.38 94 HIS A C 1
ATOM 739 O O . HIS A 1 94 ? -7.654 6.652 13.271 1.00 84.38 94 HIS A O 1
ATOM 745 N N . GLY A 1 95 ? -5.476 7.216 13.231 1.00 83.00 95 GLY A N 1
ATOM 746 C CA . GLY A 1 95 ? -5.592 8.356 14.139 1.00 83.00 95 GLY A CA 1
ATOM 747 C C . GLY A 1 95 ? -6.512 9.448 13.594 1.00 83.00 95 GLY A C 1
ATOM 748 O O . GLY A 1 95 ? -7.401 9.915 14.309 1.00 83.00 95 GLY A O 1
ATOM 749 N N . GLU A 1 96 ? -6.358 9.804 12.320 1.00 82.12 96 GLU A N 1
ATOM 750 C CA . GLU A 1 96 ? -7.196 10.807 11.654 1.00 82.12 96 GLU A CA 1
ATOM 751 C C . GLU A 1 96 ? -8.653 10.356 11.502 1.00 82.12 96 GLU A C 1
ATOM 753 O O . GLU A 1 96 ? -9.579 11.106 11.823 1.00 82.12 96 GLU A O 1
ATOM 758 N N . ILE A 1 97 ? -8.880 9.110 11.075 1.00 79.25 97 ILE A N 1
ATOM 759 C CA . ILE A 1 97 ? -10.227 8.537 10.955 1.00 79.25 97 ILE A CA 1
ATOM 760 C C . ILE A 1 97 ? -10.918 8.504 12.316 1.00 79.25 97 ILE A C 1
ATOM 762 O O . ILE A 1 97 ? -12.078 8.908 12.431 1.00 79.25 97 ILE A O 1
ATOM 766 N N . SER A 1 98 ? -10.207 8.046 13.346 1.00 80.81 98 SER A N 1
ATOM 767 C CA . SER A 1 98 ? -10.726 7.972 14.710 1.00 80.81 98 SER A CA 1
ATOM 768 C C . SER A 1 98 ? -11.103 9.363 15.228 1.00 80.81 98 SER A C 1
ATOM 770 O O . SER A 1 98 ? -12.192 9.551 15.769 1.00 80.81 98 SER A O 1
ATOM 772 N N . ALA A 1 99 ? -10.276 10.379 14.951 1.00 80.12 99 ALA A N 1
ATOM 773 C CA . ALA A 1 99 ? -10.585 11.773 15.267 1.00 80.12 99 ALA A CA 1
ATOM 774 C C . ALA A 1 99 ? -11.795 12.323 14.486 1.00 80.12 99 ALA A C 1
ATOM 776 O O . ALA A 1 99 ? -12.512 13.185 14.993 1.00 80.12 99 ALA A O 1
ATOM 777 N N . SER A 1 100 ? -12.048 11.818 13.275 1.00 76.88 100 SER A N 1
ATOM 778 C CA . SER A 1 100 ? -13.212 12.185 12.456 1.00 76.88 100 SER A CA 1
ATOM 779 C C . SER A 1 100 ? -14.523 11.490 12.865 1.00 76.88 100 SER A C 1
ATOM 781 O O . SER A 1 100 ? -15.573 11.807 12.309 1.00 76.88 100 SER A O 1
ATOM 783 N N . GLY A 1 101 ? -14.486 10.564 13.835 1.00 76.69 101 GLY A N 1
ATOM 784 C CA . GLY A 1 101 ? -15.664 9.836 14.325 1.00 76.69 101 GLY A CA 1
ATOM 785 C C . GLY A 1 101 ? -16.139 8.697 13.415 1.00 76.69 101 GLY A C 1
ATOM 786 O O . GLY A 1 101 ? -17.250 8.200 13.574 1.00 76.69 101 GLY A O 1
ATOM 787 N N . GLN A 1 102 ? -15.318 8.270 12.455 1.00 75.75 102 GLN A N 1
ATOM 788 C CA . GLN A 1 102 ? -15.629 7.172 11.537 1.00 75.75 102 GLN A CA 1
ATOM 789 C C . GLN A 1 102 ? -15.182 5.824 12.135 1.00 75.75 102 GLN A C 1
ATOM 791 O O . GLN A 1 102 ? -14.218 5.207 11.686 1.00 75.75 102 GLN A O 1
ATOM 796 N N . GLU A 1 103 ? -15.868 5.367 13.185 1.00 80.88 103 GLU A N 1
ATOM 797 C CA . GLU A 1 103 ? -15.472 4.178 13.963 1.00 80.88 103 GLU A CA 1
ATOM 798 C C . GLU A 1 103 ? -15.402 2.882 13.142 1.00 80.88 103 GLU A C 1
ATOM 800 O O . GLU A 1 103 ? -14.483 2.088 13.339 1.00 80.88 103 GLU A O 1
ATOM 805 N N . GLU A 1 104 ? -16.325 2.665 12.201 1.00 79.31 104 GLU A N 1
ATOM 806 C CA . GLU A 1 104 ? -16.311 1.478 11.328 1.00 79.31 104 GLU A CA 1
ATOM 807 C C . GLU A 1 104 ? -15.039 1.412 10.480 1.00 79.31 104 GLU A C 1
ATOM 809 O O . GLU A 1 104 ? -14.388 0.371 10.373 1.00 79.31 104 GLU A O 1
ATOM 814 N N . GLU A 1 105 ? -14.652 2.558 9.933 1.00 76.88 105 GLU A N 1
ATOM 815 C CA . GLU A 1 105 ? -13.462 2.710 9.115 1.00 76.88 105 GLU A CA 1
ATOM 816 C C . GLU A 1 105 ? -12.192 2.533 9.961 1.00 76.88 105 GLU A C 1
ATOM 818 O O . GLU A 1 105 ? -11.278 1.804 9.575 1.00 76.88 105 GLU A O 1
ATOM 823 N N . ALA A 1 106 ? -12.156 3.116 11.163 1.00 81.19 106 ALA A N 1
ATOM 824 C CA . ALA A 1 106 ? -11.038 2.959 12.090 1.00 81.19 106 ALA A CA 1
ATOM 825 C C . ALA A 1 106 ? -10.864 1.487 12.502 1.00 81.19 106 ALA A C 1
ATOM 827 O O . ALA A 1 106 ? -9.757 0.950 12.461 1.00 81.19 106 ALA A O 1
ATOM 828 N N . MET A 1 107 ? -11.956 0.783 12.811 1.00 85.31 107 MET A N 1
ATOM 829 C CA . MET A 1 107 ? -11.911 -0.651 13.111 1.00 85.31 107 MET A CA 1
ATOM 830 C C . MET A 1 107 ? -11.379 -1.472 11.934 1.00 85.31 107 MET A C 1
ATOM 832 O O . MET A 1 107 ? -10.576 -2.389 12.133 1.00 85.31 107 MET A O 1
ATOM 836 N N . TRP A 1 108 ? -11.781 -1.137 10.707 1.00 83.88 108 TRP A N 1
ATOM 837 C CA . TRP A 1 108 ? -11.273 -1.801 9.512 1.00 83.88 108 TRP A CA 1
ATOM 838 C C . TRP A 1 108 ? -9.765 -1.588 9.337 1.00 83.88 108 TRP A C 1
ATOM 840 O O . TRP A 1 108 ? -9.026 -2.566 9.201 1.00 83.88 108 TRP A O 1
ATOM 850 N N . ILE A 1 109 ? -9.278 -0.347 9.444 1.00 84.69 109 ILE A N 1
ATOM 851 C CA . ILE A 1 109 ? -7.840 -0.046 9.370 1.00 84.69 109 ILE A CA 1
ATOM 852 C C . ILE A 1 109 ? -7.062 -0.750 10.487 1.00 84.69 109 ILE A C 1
ATOM 854 O O . ILE A 1 109 ? -6.023 -1.358 10.227 1.00 84.69 109 ILE A O 1
ATOM 858 N N . SER A 1 110 ? -7.586 -0.761 11.714 1.00 87.06 110 SER A N 1
ATOM 859 C CA . SER A 1 110 ? -6.988 -1.480 12.846 1.00 87.06 110 SER A CA 1
ATOM 860 C C . SER A 1 110 ? -6.849 -2.986 12.575 1.00 87.06 110 SER A C 1
ATOM 862 O O . SER A 1 110 ? -5.820 -3.600 12.885 1.00 87.06 110 SER A O 1
ATOM 864 N N . SER A 1 111 ? -7.846 -3.583 11.911 1.00 88.00 111 SER A N 1
ATOM 865 C CA . SER A 1 111 ? -7.798 -4.980 11.471 1.00 88.00 111 SER A CA 1
ATOM 866 C C . SER A 1 111 ? -6.696 -5.221 10.434 1.00 88.00 111 SER A C 1
ATOM 868 O O . SER A 1 111 ? -5.981 -6.224 10.520 1.00 88.00 111 SER A O 1
ATOM 870 N N . ILE A 1 112 ? -6.492 -4.288 9.497 1.00 87.38 112 ILE A N 1
ATOM 871 C CA . ILE A 1 112 ? -5.400 -4.360 8.514 1.00 87.38 112 ILE A CA 1
ATOM 872 C C . ILE A 1 112 ? -4.038 -4.263 9.209 1.00 87.38 112 ILE A C 1
ATOM 874 O O . ILE A 1 112 ? -3.177 -5.103 8.951 1.00 87.38 112 ILE A O 1
ATOM 878 N N . ILE A 1 113 ? -3.848 -3.295 10.113 1.00 88.44 113 ILE A N 1
ATOM 879 C CA . ILE A 1 113 ? -2.595 -3.104 10.870 1.00 88.44 113 ILE A CA 1
ATOM 880 C C . ILE A 1 113 ? -2.230 -4.372 11.652 1.00 88.44 113 ILE A C 1
ATOM 882 O O . ILE A 1 113 ? -1.067 -4.782 11.681 1.00 88.44 113 ILE A O 1
ATOM 886 N N . SER A 1 114 ? -3.233 -5.008 12.261 1.00 88.62 114 SER A N 1
ATOM 887 C CA . SER A 1 114 ? -3.076 -6.247 13.031 1.00 88.62 114 SER A CA 1
ATOM 888 C C . SER A 1 114 ? -2.838 -7.486 12.156 1.00 88.62 114 SER A C 1
ATOM 890 O O . SER A 1 114 ? -2.450 -8.537 12.666 1.00 88.62 114 SER A O 1
ATOM 892 N N . SER A 1 115 ? -3.070 -7.383 10.847 1.00 87.69 115 SER A N 1
ATOM 893 C CA . SER A 1 115 ? -2.907 -8.476 9.891 1.00 87.69 115 SER A CA 1
ATOM 894 C C . SER A 1 115 ? -1.479 -8.571 9.336 1.00 87.69 115 SER A C 1
ATOM 896 O O . SER A 1 115 ? -0.613 -7.723 9.552 1.00 87.69 115 SER A O 1
ATOM 898 N N . ASP A 1 116 ? -1.226 -9.638 8.575 1.00 88.75 116 ASP A N 1
ATOM 899 C CA . ASP A 1 116 ? 0.066 -9.914 7.942 1.00 88.75 116 ASP A CA 1
ATOM 900 C C . ASP A 1 116 ? 0.267 -9.017 6.701 1.00 88.75 116 ASP A C 1
ATOM 902 O O . ASP A 1 116 ? -0.030 -9.396 5.563 1.00 88.75 116 ASP A O 1
ATOM 906 N N . LEU A 1 117 ? 0.741 -7.786 6.931 1.00 88.75 117 LEU A N 1
ATOM 907 C CA . LEU A 1 117 ? 0.924 -6.763 5.893 1.00 88.75 117 LEU A CA 1
ATOM 908 C C . LEU A 1 117 ? 1.783 -7.268 4.725 1.00 88.75 117 LEU A C 1
ATOM 910 O O . LEU A 1 117 ? 1.462 -6.999 3.576 1.00 88.75 117 LEU A O 1
ATOM 914 N N . ARG A 1 118 ? 2.821 -8.071 4.979 1.00 87.50 118 ARG A N 1
ATOM 915 C CA . ARG A 1 118 ? 3.677 -8.655 3.928 1.00 87.50 118 ARG A CA 1
ATOM 916 C C . ARG A 1 118 ? 2.951 -9.598 2.980 1.00 87.50 118 ARG A C 1
ATOM 918 O O . ARG A 1 118 ? 3.331 -9.704 1.816 1.00 87.50 118 ARG A O 1
ATOM 925 N N . LYS A 1 119 ? 1.937 -10.308 3.471 1.00 86.62 119 LYS A N 1
ATOM 926 C CA . LYS A 1 119 ? 1.108 -11.187 2.637 1.00 86.62 119 LYS A CA 1
ATOM 927 C C . LYS A 1 119 ? 0.039 -10.408 1.897 1.00 86.62 119 LYS A C 1
ATOM 929 O O . LYS A 1 119 ? -0.271 -10.750 0.754 1.00 86.62 119 LYS A O 1
ATOM 934 N N . ASN A 1 120 ? -0.500 -9.383 2.546 1.00 87.44 120 ASN A N 1
ATOM 935 C CA . ASN A 1 120 ? -1.658 -8.662 2.050 1.00 87.44 120 ASN A CA 1
ATOM 936 C C . ASN A 1 120 ? -1.287 -7.460 1.186 1.00 87.44 120 ASN A C 1
ATOM 938 O O . ASN A 1 120 ? -2.085 -7.081 0.350 1.00 87.44 120 ASN A O 1
ATOM 942 N N . PHE A 1 121 ? -0.094 -6.888 1.305 1.00 89.25 121 PHE A N 1
ATOM 943 C CA . PHE A 1 121 ? 0.341 -5.772 0.473 1.00 89.25 121 PHE A CA 1
ATOM 944 C C . PHE A 1 121 ? 1.305 -6.209 -0.622 1.00 89.25 121 PHE A C 1
ATOM 946 O O . PHE A 1 121 ? 2.126 -7.115 -0.465 1.00 89.25 121 PHE A O 1
ATOM 953 N N . ILE A 1 122 ? 1.220 -5.499 -1.736 1.00 89.12 122 ILE A N 1
ATOM 954 C CA . ILE A 1 122 ? 2.204 -5.505 -2.812 1.00 89.12 122 ILE A CA 1
ATOM 955 C C . ILE A 1 122 ? 2.710 -4.086 -3.030 1.00 89.12 122 ILE A C 1
ATOM 957 O O . ILE A 1 122 ? 2.035 -3.112 -2.696 1.00 89.12 122 ILE A O 1
ATOM 961 N N . ARG A 1 123 ? 3.891 -3.972 -3.626 1.00 88.81 123 ARG A N 1
ATOM 962 C CA . ARG A 1 123 ? 4.412 -2.716 -4.149 1.00 88.81 123 ARG A CA 1
ATOM 963 C C . ARG A 1 123 ? 4.473 -2.762 -5.667 1.00 88.81 123 ARG A C 1
ATOM 965 O O . ARG A 1 123 ? 4.849 -3.776 -6.253 1.00 88.81 123 ARG A O 1
ATOM 972 N N . ILE A 1 124 ? 4.132 -1.649 -6.293 1.00 86.88 124 ILE A N 1
ATOM 973 C CA . ILE A 1 124 ? 4.232 -1.438 -7.730 1.00 86.88 124 ILE A CA 1
ATOM 974 C C . ILE A 1 124 ? 5.282 -0.356 -7.948 1.00 86.88 124 ILE A C 1
ATOM 976 O O . ILE A 1 124 ? 5.157 0.746 -7.414 1.00 86.88 124 ILE A O 1
ATOM 980 N N . ILE A 1 125 ? 6.327 -0.682 -8.704 1.00 84.88 125 ILE A N 1
ATOM 981 C CA . ILE A 1 125 ? 7.416 0.245 -9.040 1.00 84.88 125 ILE A CA 1
ATOM 982 C C . ILE A 1 125 ? 7.632 0.260 -10.556 1.00 84.88 125 ILE A C 1
ATOM 984 O O . ILE A 1 125 ? 7.343 -0.739 -11.222 1.00 84.88 125 ILE A O 1
ATOM 988 N N . PRO A 1 126 ? 8.151 1.352 -11.141 1.00 84.50 126 PRO A N 1
ATOM 989 C CA . PRO A 1 126 ? 8.520 1.352 -12.545 1.00 84.50 126 PRO A CA 1
ATOM 990 C C . PRO A 1 126 ? 9.681 0.383 -12.779 1.00 84.50 126 PRO A C 1
ATOM 992 O O . PRO A 1 126 ? 10.627 0.300 -11.995 1.00 84.50 126 PRO A O 1
ATOM 995 N N . GLN A 1 127 ? 9.627 -0.338 -13.896 1.00 83.69 127 GLN A N 1
ATOM 996 C CA . GLN A 1 127 ? 10.622 -1.336 -14.283 1.00 83.69 127 GLN A CA 1
ATOM 997 C C . GLN A 1 127 ? 12.035 -0.736 -14.329 1.00 83.69 127 GLN A C 1
ATOM 999 O O . GLN A 1 127 ? 12.990 -1.391 -13.925 1.00 83.69 127 GLN A O 1
ATOM 1004 N N . SER A 1 128 ? 12.169 0.522 -14.759 1.00 79.06 128 SER A N 1
ATOM 1005 C CA . SER A 1 128 ? 13.449 1.240 -14.769 1.00 79.06 128 SER A CA 1
ATOM 1006 C C . SER A 1 128 ? 14.068 1.363 -13.369 1.00 79.06 128 SER A C 1
ATOM 1008 O O . SER A 1 128 ? 15.265 1.146 -13.217 1.00 79.06 128 SER A O 1
ATOM 1010 N N . GLN A 1 129 ? 13.254 1.634 -12.341 1.00 76.19 129 GLN A N 1
ATOM 1011 C CA . GLN A 1 129 ? 13.707 1.747 -10.948 1.00 76.19 129 GLN A CA 1
ATOM 1012 C C . GLN A 1 129 ? 14.069 0.378 -10.363 1.00 76.19 129 GLN A C 1
ATOM 1014 O O . GLN A 1 129 ? 15.030 0.271 -9.610 1.00 76.19 129 GLN A O 1
ATOM 1019 N N . GLN A 1 130 ? 13.357 -0.692 -10.741 1.00 76.88 130 GLN A N 1
ATOM 1020 C CA . GLN A 1 130 ? 13.742 -2.048 -10.335 1.00 76.88 130 GLN A CA 1
ATOM 1021 C C . GLN A 1 130 ? 15.158 -2.395 -10.814 1.00 76.88 130 GLN A C 1
ATOM 1023 O O . GLN A 1 130 ? 15.944 -2.940 -10.042 1.00 76.88 130 GLN A O 1
ATOM 1028 N N . VAL A 1 131 ? 15.478 -2.080 -12.073 1.00 68.62 131 VAL A N 1
ATOM 1029 C CA . VAL A 1 131 ? 16.796 -2.371 -12.656 1.00 68.62 131 VAL A CA 1
ATOM 1030 C C . VAL A 1 131 ? 17.896 -1.612 -11.910 1.00 68.62 131 VAL A C 1
ATOM 1032 O O . VAL A 1 131 ? 18.898 -2.214 -11.536 1.00 68.62 131 VAL A O 1
ATOM 1035 N N . GLU A 1 132 ? 17.683 -0.334 -11.597 1.00 63.12 132 GLU A N 1
ATOM 1036 C CA . GLU A 1 132 ? 18.632 0.486 -10.829 1.00 63.12 132 GLU A CA 1
ATOM 1037 C C . GLU A 1 132 ? 18.890 -0.069 -9.414 1.00 63.12 132 GLU A C 1
ATOM 1039 O O . GLU A 1 132 ? 20.041 -0.167 -8.978 1.00 63.12 132 GLU A O 1
ATOM 1044 N N . GLN A 1 133 ? 17.838 -0.539 -8.730 1.00 60.06 133 GLN A N 1
ATOM 1045 C CA . GLN A 1 133 ? 17.963 -1.194 -7.422 1.00 60.06 133 GLN A CA 1
ATOM 1046 C C . GLN A 1 133 ? 18.704 -2.541 -7.492 1.00 60.06 133 GLN A C 1
ATOM 1048 O O . GLN A 1 133 ? 19.349 -2.925 -6.522 1.00 60.06 133 GLN A O 1
ATOM 1053 N N . THR A 1 134 ? 18.630 -3.263 -8.617 1.00 60.72 134 THR A N 1
ATOM 1054 C CA . THR A 1 134 ? 19.329 -4.553 -8.799 1.00 60.72 134 THR A CA 1
ATOM 1055 C C . THR A 1 134 ? 20.775 -4.419 -9.275 1.00 60.72 134 THR A C 1
ATOM 1057 O O . THR A 1 134 ? 21.572 -5.311 -9.015 1.00 60.72 134 THR A O 1
ATOM 1060 N N . VAL A 1 135 ? 21.119 -3.326 -9.965 1.00 59.56 135 VAL A N 1
ATOM 1061 C CA . VAL A 1 135 ? 22.473 -3.071 -10.494 1.00 59.56 135 VAL A CA 1
ATOM 1062 C C . VAL A 1 135 ? 23.377 -2.413 -9.446 1.00 59.56 135 VAL A C 1
ATOM 1064 O O . VAL A 1 135 ? 24.593 -2.501 -9.538 1.00 59.56 135 VAL A O 1
ATOM 1067 N N . SER A 1 136 ? 22.810 -1.827 -8.389 1.00 51.47 136 SER A N 1
ATOM 1068 C CA . SER A 1 136 ? 23.567 -1.180 -7.303 1.00 51.47 136 SER A CA 1
ATOM 1069 C C . SER A 1 136 ? 24.214 -2.162 -6.303 1.00 51.47 136 SER A C 1
ATOM 1071 O O . SER A 1 136 ? 24.398 -1.831 -5.136 1.00 51.47 136 SER A O 1
ATOM 1073 N N . THR A 1 137 ? 24.538 -3.387 -6.723 1.00 46.41 137 THR A N 1
ATOM 1074 C CA . THR A 1 137 ? 25.333 -4.351 -5.941 1.00 46.41 137 THR A CA 1
ATOM 1075 C C . THR A 1 137 ? 26.534 -4.806 -6.770 1.00 46.41 137 THR A C 1
ATOM 1077 O O . THR A 1 137 ? 26.547 -5.929 -7.263 1.00 46.41 137 THR A O 1
ATOM 1080 N N . GLU A 1 138 ? 27.530 -3.930 -6.922 1.00 40.31 138 GLU A N 1
ATOM 1081 C CA . GLU A 1 138 ? 28.918 -4.264 -7.294 1.00 40.31 138 GLU A CA 1
ATOM 1082 C C . GLU A 1 138 ? 29.900 -3.385 -6.510 1.00 40.31 138 GLU A C 1
ATOM 1084 O O . GLU A 1 138 ? 29.602 -2.181 -6.324 1.00 40.31 138 GLU A O 1
#